Protein AF-A0A927YHW5-F1 (afdb_monomer)

Solvent-accessible surface area (backbone atoms only — not comparable to full-atom values): 7522 Å² total; per-residue (Å²): 133,82,92,76,86,83,86,86,88,83,89,70,56,73,67,61,48,50,51,51,51,52,52,28,67,76,65,75,43,53,74,68,52,53,52,51,50,50,61,72,68,53,78,81,76,50,73,64,59,53,49,52,51,53,51,50,50,51,55,51,52,54,50,51,54,52,60,66,47,47,61,56,54,52,50,51,52,52,51,50,21,70,75,67,75,47,73,75,50,72,65,57,54,49,51,52,51,49,53,53,52,50,52,52,52,55,49,49,52,48,52,52,50,53,52,48,55,55,51,55,52,60,73,71,52,132

pLDDT: mean 80.81, std 8.97, range [43.5, 94.25]

Structure (mmCIF, N/CA/C/O backbone):
data_AF-A0A927YHW5-F1
#
_entry.id   AF-A0A927YHW5-F1
#
loop_
_atom_site.group_PDB
_atom_site.id
_atom_site.type_symbol
_atom_site.label_atom_id
_atom_site.label_alt_id
_atom_site.label_comp_id
_atom_site.label_asym_id
_atom_site.label_entity_id
_atom_site.label_seq_id
_atom_site.pdbx_PDB_ins_code
_atom_site.Cartn_x
_atom_site.Cartn_y
_atom_site.Cartn_z
_atom_site.occupancy
_atom_site.B_iso_or_equiv
_atom_site.auth_seq_id
_atom_site.auth_comp_id
_atom_site.auth_asym_id
_atom_site.auth_atom_id
_atom_site.pdbx_PDB_model_num
ATOM 1 N N . MET A 1 1 ? 22.881 11.131 -42.446 1.00 61.06 1 MET A N 1
ATOM 2 C CA . MET A 1 1 ? 23.197 11.005 -41.003 1.00 61.06 1 MET A CA 1
ATOM 3 C C . MET A 1 1 ? 22.598 9.699 -40.471 1.00 61.06 1 MET A C 1
ATOM 5 O O . MET A 1 1 ? 21.450 9.406 -40.791 1.00 61.06 1 MET A O 1
ATOM 9 N N . ARG A 1 2 ? 23.362 8.859 -39.757 1.00 66.44 2 ARG A N 1
ATOM 10 C CA . ARG A 1 2 ? 22.905 7.529 -39.294 1.00 66.44 2 ARG A CA 1
ATOM 11 C C . ARG A 1 2 ? 21.942 7.679 -38.107 1.00 66.44 2 ARG A C 1
ATOM 13 O O . ARG A 1 2 ? 22.300 8.309 -37.124 1.00 66.44 2 ARG A O 1
ATOM 20 N N . LYS A 1 3 ? 20.744 7.080 -38.180 1.00 79.06 3 LYS A N 1
ATOM 21 C CA . LYS A 1 3 ? 19.691 7.219 -37.145 1.00 79.06 3 LYS A CA 1
ATOM 22 C C . LYS A 1 3 ? 19.931 6.407 -35.858 1.00 79.06 3 LYS A C 1
ATOM 24 O O . LYS A 1 3 ? 19.308 6.696 -34.846 1.00 79.06 3 LYS A O 1
ATOM 29 N N . ARG A 1 4 ? 20.780 5.370 -35.887 1.00 79.62 4 ARG A N 1
ATOM 30 C CA . ARG A 1 4 ? 21.076 4.488 -34.737 1.00 79.62 4 ARG A CA 1
ATOM 31 C C . ARG A 1 4 ? 22.592 4.332 -34.576 1.00 79.62 4 ARG A C 1
ATOM 33 O O . ARG A 1 4 ? 23.234 3.747 -35.453 1.00 79.62 4 ARG A O 1
ATOM 40 N N . THR A 1 5 ? 23.141 4.888 -33.497 1.00 87.50 5 THR A N 1
ATOM 41 C CA . THR A 1 5 ? 24.591 5.050 -33.265 1.00 87.50 5 THR A CA 1
ATOM 42 C C . THR A 1 5 ? 25.174 4.102 -32.216 1.00 87.50 5 THR A C 1
ATOM 44 O O . THR A 1 5 ? 26.362 3.812 -32.279 1.00 87.50 5 THR A O 1
ATOM 47 N N . HIS A 1 6 ? 24.358 3.575 -31.301 1.00 85.00 6 HIS A N 1
ATOM 48 C CA . HIS A 1 6 ? 24.802 2.689 -30.221 1.00 85.00 6 HIS A CA 1
ATOM 49 C C . HIS A 1 6 ? 24.497 1.217 -30.539 1.00 85.00 6 HIS A C 1
ATOM 51 O O . HIS A 1 6 ? 23.433 0.905 -31.085 1.00 85.00 6 HIS A O 1
ATOM 57 N N . GLN A 1 7 ? 25.420 0.315 -30.187 1.00 87.50 7 GLN A N 1
ATOM 58 C CA . GLN A 1 7 ? 25.251 -1.137 -30.293 1.00 87.50 7 GLN A CA 1
ATOM 59 C C . GLN A 1 7 ? 25.263 -1.761 -28.896 1.00 87.50 7 GLN A C 1
ATOM 61 O O . GLN A 1 7 ? 26.171 -1.507 -28.112 1.00 87.50 7 GLN A O 1
ATOM 66 N N . ILE A 1 8 ? 24.274 -2.607 -28.616 1.00 84.38 8 ILE A N 1
ATOM 67 C CA . ILE A 1 8 ? 24.164 -3.371 -27.370 1.00 84.38 8 ILE A CA 1
ATOM 68 C C . ILE A 1 8 ? 24.246 -4.857 -27.738 1.00 84.38 8 ILE A C 1
ATOM 70 O O . ILE A 1 8 ? 23.604 -5.288 -28.699 1.00 84.38 8 ILE A O 1
ATOM 74 N N . LYS A 1 9 ? 25.058 -5.630 -27.009 1.00 89.31 9 LYS A N 1
ATOM 75 C CA . LYS A 1 9 ? 25.106 -7.098 -27.090 1.00 89.31 9 LYS A CA 1
ATOM 76 C C . LYS A 1 9 ? 24.460 -7.664 -25.830 1.00 89.31 9 LYS A C 1
ATOM 78 O O . LYS A 1 9 ? 24.805 -7.233 -24.736 1.00 89.31 9 LYS A O 1
ATOM 83 N N . ILE A 1 10 ? 23.529 -8.596 -26.000 1.00 87.75 10 ILE A N 1
ATOM 84 C CA . ILE A 1 10 ? 22.756 -9.199 -24.912 1.00 87.75 10 ILE A CA 1
ATOM 85 C C . ILE A 1 10 ? 22.942 -10.706 -25.010 1.00 87.75 10 ILE A C 1
ATOM 87 O O . ILE A 1 10 ? 22.773 -11.276 -26.089 1.00 87.75 10 ILE A O 1
ATOM 91 N N . TRP A 1 11 ? 23.332 -11.318 -23.898 1.00 91.06 11 TRP A N 1
ATOM 92 C CA . TRP A 1 11 ? 23.409 -12.766 -23.754 1.00 91.06 11 TRP A CA 1
ATOM 93 C C . TRP A 1 11 ? 22.033 -13.286 -23.344 1.00 91.06 11 TRP A C 1
ATOM 95 O O . TRP A 1 11 ? 21.367 -12.646 -22.535 1.00 91.06 11 TRP A O 1
ATOM 105 N N . MET A 1 12 ? 21.610 -14.400 -23.934 1.00 90.94 12 MET A N 1
ATOM 106 C CA . MET A 1 12 ? 20.315 -15.033 -23.683 1.00 90.94 12 MET A CA 1
ATOM 107 C C . MET A 1 12 ? 20.542 -16.519 -23.441 1.00 90.94 12 MET A C 1
ATOM 109 O O . MET A 1 12 ? 21.430 -17.105 -24.067 1.00 90.94 12 MET A O 1
ATOM 113 N N . ASN A 1 13 ? 19.746 -17.115 -22.562 1.00 94.25 13 ASN A N 1
ATOM 114 C CA . ASN A 1 13 ? 19.622 -18.568 -22.496 1.00 94.25 13 ASN A CA 1
ATOM 115 C C . ASN A 1 13 ? 18.703 -19.091 -23.625 1.00 94.25 13 ASN A C 1
ATOM 117 O O . ASN A 1 13 ? 18.111 -18.311 -24.379 1.00 94.25 13 ASN A O 1
ATOM 121 N N . ASP A 1 14 ? 18.592 -20.414 -23.756 1.00 94.19 14 ASP A N 1
ATOM 122 C CA . ASP A 1 14 ? 17.834 -21.036 -24.849 1.00 94.19 14 ASP A CA 1
ATOM 123 C C . ASP A 1 14 ? 16.334 -20.679 -24.816 1.00 94.19 14 ASP A C 1
ATOM 125 O O . ASP A 1 14 ? 15.730 -20.455 -25.867 1.00 94.19 14 ASP A O 1
ATOM 129 N N . GLU A 1 15 ? 15.736 -20.554 -23.627 1.00 93.44 15 GLU A N 1
ATOM 130 C CA . GLU A 1 15 ? 14.319 -20.199 -23.452 1.00 93.44 15 GLU A CA 1
ATOM 131 C C . GLU A 1 15 ? 14.039 -18.738 -23.836 1.00 93.44 15 GLU A C 1
ATOM 133 O O . GLU A 1 15 ? 13.093 -18.438 -24.569 1.00 93.44 15 GLU A O 1
ATOM 138 N N . GLU A 1 16 ? 14.894 -17.816 -23.391 1.00 90.06 16 GLU A N 1
ATOM 139 C CA . GLU A 1 16 ? 14.833 -16.390 -23.721 1.00 90.06 16 GLU A CA 1
ATOM 140 C C . GLU A 1 16 ? 15.012 -16.161 -25.227 1.00 90.06 16 GLU A C 1
ATOM 142 O O . GLU A 1 16 ? 14.312 -15.340 -25.832 1.00 90.06 16 GLU A O 1
ATOM 147 N N . TYR A 1 17 ? 15.922 -16.916 -25.850 1.00 91.19 17 TYR A N 1
ATOM 148 C CA . TYR A 1 17 ? 16.153 -16.858 -27.287 1.00 91.19 17 TYR A CA 1
ATOM 149 C C . TYR A 1 17 ? 14.958 -17.399 -28.082 1.00 91.19 17 TYR A C 1
ATOM 151 O O . TYR A 1 17 ? 14.520 -16.758 -29.043 1.00 91.19 17 TYR A O 1
ATOM 159 N N . ALA A 1 18 ? 14.374 -18.524 -27.655 1.00 91.94 18 ALA A N 1
ATOM 160 C CA . ALA A 1 18 ? 13.167 -19.080 -28.264 1.00 91.94 18 ALA A CA 1
ATOM 161 C C . ALA A 1 18 ? 11.980 -18.104 -28.181 1.00 91.94 18 ALA A C 1
ATOM 163 O O . ALA A 1 18 ? 11.269 -17.903 -29.169 1.00 91.94 18 ALA A O 1
ATOM 164 N N . LEU A 1 19 ? 11.810 -17.423 -27.043 1.00 91.56 19 LEU A N 1
ATOM 165 C CA . LEU A 1 19 ? 10.769 -16.411 -26.861 1.00 91.56 19 LEU A CA 1
ATOM 166 C C . LEU A 1 19 ? 10.948 -15.214 -27.808 1.00 91.56 19 LEU A C 1
ATOM 168 O O . LEU A 1 19 ? 9.968 -14.692 -28.347 1.00 91.56 19 LEU A O 1
ATOM 172 N N . LEU A 1 20 ? 12.187 -14.763 -28.031 1.00 89.06 20 LEU A N 1
ATOM 173 C CA . LEU A 1 20 ? 12.466 -13.696 -28.994 1.00 89.06 20 LEU A CA 1
ATOM 174 C C . LEU A 1 20 ? 12.095 -14.125 -30.420 1.00 89.06 20 LEU A C 1
ATOM 176 O O . LEU A 1 20 ? 11.495 -13.335 -31.153 1.00 89.06 20 LEU A O 1
ATOM 180 N N . LEU A 1 21 ? 12.433 -15.359 -30.804 1.00 89.69 21 LEU A N 1
ATOM 181 C CA . LEU A 1 21 ? 12.105 -15.907 -32.121 1.00 89.69 21 LEU A CA 1
ATOM 182 C C . LEU A 1 21 ? 10.589 -16.011 -32.338 1.00 89.69 21 LEU A C 1
ATOM 184 O O . LEU A 1 21 ? 10.109 -15.558 -33.379 1.00 89.69 21 LEU A O 1
ATOM 188 N N . ASP A 1 22 ? 9.831 -16.502 -31.352 1.00 93.12 22 ASP A N 1
ATOM 189 C CA . ASP A 1 22 ? 8.360 -16.545 -31.412 1.00 93.12 22 ASP A CA 1
ATOM 190 C C . ASP A 1 22 ? 7.770 -15.141 -31.608 1.00 93.12 22 ASP A C 1
ATOM 192 O O . ASP A 1 22 ? 6.975 -14.895 -32.520 1.00 93.12 22 ASP A O 1
ATOM 196 N N . LYS A 1 23 ? 8.227 -14.167 -30.812 1.00 88.94 23 LYS A N 1
ATOM 197 C CA . LYS A 1 23 ? 7.758 -12.778 -30.913 1.00 88.94 23 LYS A CA 1
ATOM 198 C C . LYS A 1 23 ? 8.079 -12.149 -32.264 1.00 88.94 23 LYS A C 1
ATOM 200 O O . LYS A 1 23 ? 7.271 -11.377 -32.781 1.00 88.94 23 LYS A O 1
ATOM 205 N N . MET A 1 24 ? 9.222 -12.471 -32.862 1.00 89.94 24 MET A N 1
ATOM 206 C CA . MET A 1 24 ? 9.540 -12.035 -34.222 1.00 89.94 24 MET A CA 1
ATOM 207 C C . MET A 1 24 ? 8.623 -12.674 -35.258 1.00 89.94 24 MET A C 1
ATOM 209 O O . MET A 1 24 ? 8.104 -11.965 -36.117 1.00 89.94 24 MET A O 1
ATOM 213 N N . GLN A 1 25 ? 8.401 -13.986 -35.171 1.00 90.06 25 GLN A N 1
ATOM 214 C CA . GLN A 1 25 ? 7.550 -14.712 -36.110 1.00 90.06 25 GLN A CA 1
ATOM 215 C C . GLN A 1 25 ? 6.111 -14.189 -36.071 1.00 90.06 25 GLN A C 1
ATOM 217 O O . GLN A 1 25 ? 5.512 -13.951 -37.116 1.00 90.06 25 GLN A O 1
ATOM 222 N N . ARG A 1 26 ? 5.578 -13.942 -34.871 1.00 87.44 26 ARG A N 1
ATOM 223 C CA . ARG A 1 26 ? 4.210 -13.445 -34.673 1.00 87.44 26 ARG A CA 1
ATOM 224 C C . ARG A 1 26 ? 4.028 -11.982 -35.067 1.00 87.44 26 ARG A C 1
ATOM 226 O O . ARG A 1 26 ? 2.953 -11.614 -35.524 1.00 87.44 26 ARG A O 1
ATOM 233 N N . SER A 1 27 ? 5.049 -11.145 -34.877 1.00 84.25 27 SER A N 1
ATOM 234 C CA . SER A 1 27 ? 4.974 -9.710 -35.197 1.00 84.25 27 SER A CA 1
ATOM 235 C C . SER A 1 27 ? 5.396 -9.370 -36.629 1.00 84.25 27 SER A C 1
ATOM 237 O O . SER A 1 27 ? 5.122 -8.265 -37.094 1.00 84.25 27 SER A O 1
ATOM 239 N N . GLY A 1 28 ? 6.108 -10.270 -37.318 1.00 88.31 28 GLY A N 1
ATOM 240 C CA . GLY A 1 28 ? 6.733 -9.995 -38.616 1.00 88.31 28 GLY A CA 1
ATOM 241 C C . GLY A 1 28 ? 7.838 -8.930 -38.554 1.00 88.31 28 GLY A C 1
ATOM 242 O O . GLY A 1 28 ? 8.272 -8.422 -39.588 1.00 88.31 28 GLY A O 1
ATOM 243 N N . GLN A 1 29 ? 8.286 -8.548 -37.354 1.00 89.25 29 GLN A N 1
ATOM 244 C CA . GLN A 1 29 ? 9.270 -7.490 -37.154 1.00 89.25 29 GLN A CA 1
ATOM 245 C C . GLN A 1 29 ? 10.695 -8.041 -37.033 1.00 89.25 29 GLN A C 1
ATOM 247 O O . GLN A 1 29 ? 10.946 -9.186 -36.659 1.00 89.25 29 GLN A O 1
ATOM 252 N N . THR A 1 30 ? 11.675 -7.183 -37.317 1.00 88.00 30 THR A N 1
ATOM 253 C CA . THR A 1 30 ? 13.091 -7.514 -37.124 1.00 88.00 30 THR A CA 1
ATOM 254 C C . THR A 1 30 ? 13.436 -7.607 -35.635 1.00 88.00 30 THR A C 1
ATOM 256 O O . THR A 1 30 ? 12.846 -6.895 -34.822 1.00 88.00 30 THR A O 1
ATOM 259 N N . ARG A 1 31 ? 14.465 -8.400 -35.282 1.00 86.38 31 ARG A N 1
ATOM 260 C CA . ARG A 1 31 ? 15.027 -8.497 -33.912 1.00 86.38 31 ARG A CA 1
ATOM 261 C C . ARG A 1 31 ? 15.143 -7.140 -33.229 1.00 86.38 31 ARG A C 1
ATOM 263 O O . ARG A 1 31 ? 14.725 -6.958 -32.093 1.00 86.38 31 ARG A O 1
ATOM 270 N N . GLN A 1 32 ? 15.697 -6.175 -33.959 1.00 85.50 32 GLN A N 1
ATOM 271 C CA . GLN A 1 32 ? 15.933 -4.839 -33.441 1.00 85.50 32 GLN A CA 1
ATOM 272 C C . GLN A 1 32 ? 14.632 -4.088 -33.142 1.00 85.50 32 GLN A C 1
ATOM 274 O O . GLN A 1 32 ? 14.568 -3.384 -32.142 1.00 85.50 32 GLN A O 1
ATOM 279 N N . ASN A 1 33 ? 13.603 -4.217 -33.982 1.00 85.81 33 ASN A N 1
ATOM 280 C CA . ASN A 1 33 ? 12.330 -3.544 -33.743 1.00 85.81 33 ASN A CA 1
ATOM 281 C C . ASN A 1 33 ? 11.545 -4.213 -32.614 1.00 85.81 33 ASN A C 1
ATOM 283 O O . ASN A 1 33 ? 11.074 -3.491 -31.749 1.00 85.81 33 ASN A O 1
ATOM 287 N N . VAL A 1 34 ? 11.497 -5.549 -32.549 1.00 87.31 34 VAL A N 1
ATOM 288 C CA . VAL A 1 34 ? 10.870 -6.267 -31.422 1.00 87.31 34 VAL A CA 1
ATOM 289 C C . VAL A 1 34 ? 11.507 -5.846 -30.098 1.00 87.31 34 VAL A C 1
ATOM 291 O O . VAL A 1 34 ? 10.803 -5.535 -29.143 1.00 87.31 34 VAL A O 1
ATOM 294 N N . MET A 1 35 ? 12.839 -5.763 -30.057 1.00 85.88 35 MET A N 1
ATOM 295 C CA . MET A 1 35 ? 13.564 -5.391 -28.846 1.00 85.88 35 MET A CA 1
ATOM 296 C C . MET A 1 35 ? 13.390 -3.912 -28.479 1.00 85.88 35 MET A C 1
ATOM 298 O O . MET A 1 35 ? 13.194 -3.595 -27.313 1.00 85.88 35 MET A O 1
ATOM 302 N N . ILE A 1 36 ? 13.408 -2.997 -29.456 1.00 84.81 36 ILE A N 1
ATOM 303 C CA . ILE A 1 36 ? 13.159 -1.568 -29.205 1.00 84.81 36 ILE A CA 1
ATOM 304 C C . ILE A 1 36 ? 11.709 -1.329 -28.772 1.00 84.81 36 ILE A C 1
ATOM 306 O O . ILE A 1 36 ? 11.487 -0.525 -27.875 1.00 84.81 36 ILE A O 1
ATOM 310 N N . SER A 1 37 ? 10.732 -1.998 -29.385 1.00 83.44 37 SER A N 1
ATOM 311 C CA . SER A 1 37 ? 9.322 -1.892 -28.994 1.00 83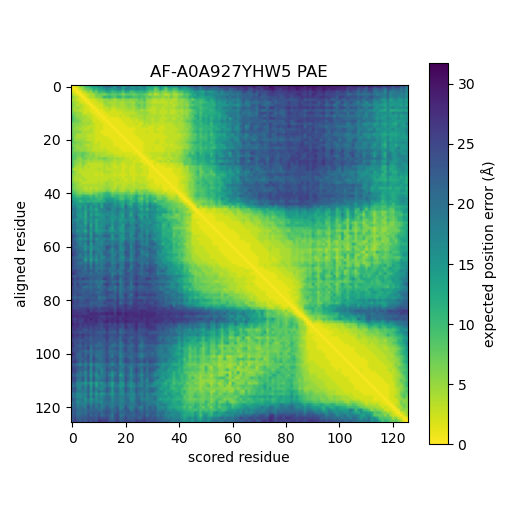.44 37 SER A CA 1
ATOM 312 C C . SER A 1 37 ? 9.113 -2.436 -27.584 1.00 83.44 37 SER A C 1
ATOM 314 O O . SER A 1 37 ? 8.532 -1.745 -26.757 1.00 83.44 37 SER A O 1
ATOM 316 N N . ALA A 1 38 ? 9.699 -3.595 -27.264 1.00 83.50 38 ALA A N 1
ATOM 317 C CA . ALA A 1 38 ? 9.668 -4.142 -25.912 1.00 83.50 38 ALA A CA 1
ATOM 318 C C . ALA A 1 38 ? 10.303 -3.191 -24.886 1.00 83.50 38 ALA A C 1
ATOM 320 O O . ALA A 1 38 ? 9.747 -3.014 -23.814 1.00 83.50 38 ALA A O 1
ATOM 321 N N . LEU A 1 39 ? 11.423 -2.537 -25.214 1.00 81.62 39 LEU A N 1
ATOM 322 C CA . LEU A 1 39 ? 12.051 -1.542 -24.335 1.00 81.62 39 LEU A CA 1
ATOM 323 C C . LEU A 1 39 ? 11.229 -0.254 -24.192 1.00 81.62 39 LEU A C 1
ATOM 325 O O . LEU A 1 39 ? 11.287 0.378 -23.145 1.00 81.62 39 LEU A O 1
ATOM 329 N N . LYS A 1 40 ? 10.484 0.150 -25.226 1.00 79.31 40 LYS A N 1
ATOM 330 C CA . LYS A 1 40 ? 9.586 1.315 -25.171 1.00 79.31 40 LYS A CA 1
ATOM 331 C C . LYS A 1 40 ? 8.335 1.051 -24.339 1.00 79.31 40 LYS A C 1
ATOM 333 O O . LYS A 1 40 ? 7.844 1.963 -23.690 1.00 79.31 40 LYS A O 1
ATOM 338 N N . GLU A 1 41 ? 7.818 -0.171 -24.397 1.00 73.88 41 GLU A N 1
ATOM 339 C CA . GLU A 1 41 ? 6.614 -0.590 -23.672 1.00 73.88 41 GLU A CA 1
ATOM 340 C C . GLU A 1 41 ? 6.931 -1.133 -22.271 1.00 73.88 41 GLU A C 1
ATOM 342 O O . GLU A 1 41 ? 6.041 -1.229 -21.425 1.00 73.88 41 GLU A O 1
ATOM 347 N N . ALA A 1 42 ? 8.193 -1.483 -22.000 1.00 73.81 42 ALA A N 1
ATOM 348 C CA . ALA A 1 42 ? 8.634 -1.954 -20.697 1.00 73.81 42 ALA A CA 1
ATOM 349 C C . ALA A 1 42 ? 8.442 -0.855 -19.648 1.00 73.81 42 ALA A C 1
ATOM 351 O O . ALA A 1 42 ? 9.222 0.089 -19.541 1.00 73.81 42 ALA A O 1
ATOM 352 N N . THR A 1 43 ? 7.405 -1.012 -18.829 1.00 65.44 43 THR A N 1
ATOM 353 C CA . THR A 1 43 ? 7.227 -0.204 -17.625 1.00 65.44 43 THR A CA 1
ATOM 354 C C . THR A 1 43 ? 8.203 -0.723 -16.572 1.00 65.44 43 THR A C 1
ATOM 356 O O . THR A 1 43 ? 7.927 -1.710 -15.889 1.00 65.44 43 THR A O 1
ATOM 359 N N . ILE A 1 44 ? 9.379 -0.100 -16.469 1.00 65.25 44 ILE A N 1
ATOM 360 C CA . ILE A 1 44 ? 10.365 -0.435 -15.437 1.00 65.25 44 ILE A CA 1
ATOM 361 C C . ILE A 1 44 ? 9.845 0.133 -14.118 1.00 65.25 44 ILE A C 1
ATOM 363 O O . ILE A 1 44 ? 10.054 1.298 -13.803 1.00 65.25 44 ILE A O 1
ATOM 367 N N . THR A 1 45 ? 9.119 -0.693 -13.368 1.00 64.94 45 THR A N 1
ATOM 368 C CA . THR A 1 45 ? 8.736 -0.355 -11.994 1.00 64.94 45 THR A CA 1
ATOM 369 C C . THR A 1 45 ? 9.992 -0.446 -11.134 1.00 64.94 45 THR A C 1
ATOM 371 O O . THR A 1 45 ? 10.645 -1.491 -11.116 1.00 64.94 45 THR A O 1
ATOM 374 N N . THR A 1 46 ? 10.357 0.634 -10.450 1.00 75.69 46 THR A N 1
ATOM 375 C CA . THR A 1 46 ? 11.542 0.641 -9.585 1.00 75.69 46 THR A CA 1
ATOM 376 C C . THR A 1 46 ? 11.315 -0.210 -8.332 1.00 75.69 46 THR A C 1
ATOM 378 O O . THR A 1 46 ? 10.184 -0.429 -7.889 1.00 75.69 46 THR A O 1
ATOM 381 N N . GLU A 1 47 ? 12.398 -0.705 -7.731 1.00 75.31 47 GLU A N 1
ATOM 382 C CA . GLU A 1 47 ? 12.325 -1.434 -6.456 1.00 75.31 47 GLU A CA 1
ATOM 383 C C . GLU A 1 47 ? 11.759 -0.554 -5.323 1.00 75.31 47 GLU A C 1
ATOM 385 O O . GLU A 1 47 ? 11.056 -1.042 -4.433 1.00 75.31 47 GLU A O 1
ATOM 390 N N . GLU A 1 48 ? 11.989 0.758 -5.409 1.00 77.81 48 GLU A N 1
ATOM 391 C CA . GLU A 1 48 ? 11.418 1.771 -4.524 1.00 77.81 48 GLU A CA 1
ATOM 392 C C . GLU A 1 48 ? 9.888 1.835 -4.657 1.00 77.81 48 GLU A C 1
ATOM 394 O O . GLU A 1 48 ? 9.183 1.672 -3.661 1.00 77.81 48 GLU A O 1
ATOM 399 N N . GLU A 1 49 ? 9.351 1.912 -5.879 1.00 74.56 49 GLU A N 1
ATOM 400 C CA . GLU A 1 49 ? 7.899 1.891 -6.116 1.00 74.56 49 GLU A CA 1
ATOM 401 C C . GLU A 1 49 ? 7.232 0.598 -5.627 1.00 74.56 49 GLU A C 1
ATOM 403 O O . GLU A 1 49 ? 6.126 0.617 -5.080 1.00 74.56 49 GLU A O 1
ATOM 408 N N . ILE A 1 50 ? 7.889 -0.551 -5.816 1.00 77.12 50 ILE A N 1
ATOM 409 C CA . ILE A 1 50 ? 7.384 -1.839 -5.316 1.00 77.12 50 ILE A CA 1
ATOM 410 C C . ILE A 1 50 ? 7.347 -1.832 -3.783 1.00 77.12 50 ILE A C 1
ATOM 412 O O . ILE A 1 50 ? 6.397 -2.344 -3.180 1.00 77.12 50 ILE A O 1
ATOM 416 N N . SER A 1 51 ? 8.362 -1.254 -3.145 1.00 82.44 51 SER A N 1
ATOM 417 C CA . SER A 1 51 ? 8.459 -1.158 -1.687 1.00 82.44 51 SER A CA 1
ATOM 418 C C . SER A 1 51 ? 7.398 -0.222 -1.105 1.00 82.44 51 SER A C 1
ATOM 420 O O . SER A 1 51 ? 6.747 -0.571 -0.116 1.00 82.44 51 SER A O 1
ATOM 422 N N . GLU A 1 52 ? 7.143 0.917 -1.748 1.00 81.94 52 GLU A N 1
ATOM 423 C CA . GLU A 1 52 ? 6.069 1.839 -1.369 1.00 81.94 52 GLU A CA 1
ATOM 424 C C . GLU A 1 52 ? 4.682 1.205 -1.512 1.00 81.94 52 GLU A C 1
ATOM 426 O O . GLU A 1 52 ? 3.856 1.307 -0.599 1.00 81.94 52 GLU A O 1
ATOM 431 N N . LEU A 1 53 ? 4.433 0.475 -2.604 1.00 80.56 53 LEU A N 1
ATOM 432 C CA . LEU A 1 53 ? 3.180 -0.259 -2.793 1.00 80.56 53 LEU A CA 1
ATOM 433 C C . LEU A 1 53 ? 2.973 -1.323 -1.714 1.00 80.56 53 LEU A C 1
ATOM 435 O O . LEU A 1 53 ? 1.878 -1.431 -1.157 1.00 80.56 53 LEU A O 1
ATOM 439 N N . LYS A 1 54 ? 4.018 -2.087 -1.376 1.00 83.12 54 LYS A N 1
ATOM 440 C CA . LYS A 1 54 ? 3.962 -3.076 -0.289 1.00 83.12 54 LYS A CA 1
ATOM 441 C C . LYS A 1 54 ? 3.667 -2.414 1.056 1.00 83.12 54 LYS A C 1
ATOM 443 O O . LYS A 1 54 ? 2.826 -2.915 1.802 1.00 83.12 54 LYS A O 1
ATOM 448 N N . ARG A 1 55 ? 4.304 -1.275 1.349 1.00 86.38 55 ARG A N 1
ATOM 449 C CA . ARG A 1 55 ? 4.055 -0.497 2.570 1.00 86.38 55 ARG A CA 1
ATOM 450 C C . ARG A 1 55 ? 2.609 -0.010 2.636 1.00 86.38 55 ARG A C 1
ATOM 452 O O . ARG A 1 55 ? 1.950 -0.216 3.652 1.00 86.38 55 ARG A O 1
ATOM 459 N N . SER A 1 56 ? 2.110 0.596 1.562 1.00 85.12 56 SER A N 1
ATOM 460 C CA . SER A 1 56 ? 0.734 1.099 1.488 1.00 85.12 56 SER A CA 1
ATOM 461 C C . SER A 1 56 ? -0.288 -0.032 1.659 1.00 85.12 56 SER A C 1
ATOM 463 O O . SER A 1 56 ? -1.225 0.080 2.448 1.00 85.12 56 SER A O 1
ATOM 465 N N . ASN A 1 57 ? -0.048 -1.179 1.016 1.00 85.88 57 ASN A N 1
ATOM 466 C CA . ASN A 1 57 ? -0.894 -2.362 1.155 1.00 85.88 57 ASN A CA 1
ATOM 467 C C . ASN A 1 57 ? -0.902 -2.921 2.591 1.00 85.88 57 ASN A C 1
ATOM 469 O O . ASN A 1 57 ? -1.960 -3.280 3.103 1.00 85.88 57 ASN A O 1
ATOM 473 N N . SER A 1 58 ? 0.254 -2.953 3.264 1.00 87.50 58 SER A N 1
ATOM 474 C CA . SER A 1 58 ? 0.347 -3.389 4.664 1.00 87.50 58 SER A CA 1
ATOM 475 C C . SER A 1 58 ? -0.464 -2.488 5.593 1.00 87.50 58 SER A C 1
ATOM 477 O O . SER A 1 58 ? -1.252 -2.984 6.394 1.00 87.50 58 SER A O 1
ATOM 479 N N . LEU A 1 59 ? -0.324 -1.166 5.449 1.00 88.00 59 LEU A N 1
ATOM 480 C CA . LEU A 1 59 ? -1.093 -0.203 6.240 1.00 88.00 59 LEU A CA 1
ATOM 481 C C . LEU A 1 59 ? -2.599 -0.364 5.996 1.00 88.00 59 LEU A C 1
ATOM 483 O O . LEU A 1 59 ? -3.395 -0.285 6.930 1.00 88.00 59 LEU A O 1
ATOM 487 N N . MET A 1 60 ? -3.003 -0.644 4.753 1.00 85.25 60 MET A N 1
ATOM 488 C CA . MET A 1 60 ? -4.415 -0.827 4.418 1.00 85.25 60 MET A CA 1
ATOM 489 C C . MET A 1 60 ? -4.984 -2.114 5.023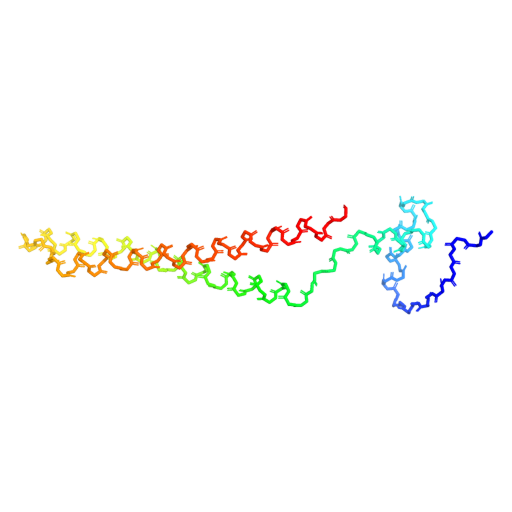 1.00 85.25 60 MET A C 1
ATOM 491 O O . MET A 1 60 ? -6.126 -2.125 5.483 1.00 85.25 60 MET A O 1
ATOM 495 N N . ALA A 1 61 ? -4.188 -3.183 5.081 1.00 85.12 61 ALA A N 1
ATOM 496 C CA . ALA A 1 61 ? -4.573 -4.429 5.736 1.00 85.12 61 ALA A CA 1
ATOM 497 C C . ALA A 1 61 ? -4.811 -4.241 7.246 1.00 85.12 61 ALA A C 1
ATOM 499 O O . ALA A 1 61 ? -5.808 -4.747 7.774 1.00 85.12 61 ALA A O 1
ATOM 500 N N . ASP A 1 62 ? -3.956 -3.473 7.926 1.00 87.94 62 ASP A N 1
ATOM 501 C CA . ASP A 1 62 ? -4.121 -3.159 9.350 1.00 87.94 62 ASP A CA 1
ATOM 502 C C . ASP A 1 62 ? -5.392 -2.341 9.608 1.00 87.94 62 ASP A C 1
ATOM 504 O O . ASP A 1 62 ? -6.158 -2.634 10.531 1.00 87.94 62 ASP A O 1
ATOM 508 N N . LEU A 1 63 ? -5.678 -1.375 8.738 1.00 86.88 63 LEU A N 1
ATOM 509 C CA . LEU A 1 63 ? -6.880 -0.550 8.820 1.00 86.88 63 LEU A CA 1
ATOM 510 C C . LEU A 1 63 ? -8.162 -1.367 8.619 1.00 86.88 63 LEU A C 1
ATOM 512 O O . LEU A 1 63 ? -9.122 -1.243 9.383 1.00 86.88 63 LEU A O 1
ATOM 516 N N . LEU A 1 64 ? -8.162 -2.270 7.636 1.00 85.06 64 LEU A N 1
ATOM 517 C CA . LEU A 1 64 ? -9.268 -3.200 7.402 1.00 85.06 64 LEU A CA 1
ATOM 518 C C . LEU A 1 64 ? -9.480 -4.149 8.584 1.00 85.06 64 LEU A C 1
ATOM 520 O O . LEU A 1 64 ? -10.623 -4.454 8.931 1.00 85.06 64 LEU A O 1
ATOM 524 N N . LYS A 1 65 ? -8.401 -4.607 9.226 1.00 87.38 65 LYS A N 1
ATOM 525 C CA . LYS A 1 65 ? -8.484 -5.438 10.432 1.00 87.38 65 LYS A CA 1
ATOM 526 C C . LYS A 1 65 ? -9.171 -4.689 11.573 1.00 87.38 65 LYS A C 1
ATOM 528 O O . LYS A 1 65 ? -10.052 -5.254 12.220 1.00 87.38 65 LYS A O 1
ATOM 533 N N . GLN A 1 66 ? -8.814 -3.426 11.796 1.00 83.94 66 GLN A N 1
ATOM 534 C CA . GLN A 1 66 ? -9.447 -2.599 12.824 1.00 83.94 66 GLN A CA 1
ATOM 535 C C . GLN A 1 66 ? -10.923 -2.312 12.507 1.00 83.94 66 GLN A C 1
ATOM 537 O O . GLN A 1 66 ? -11.775 -2.489 13.379 1.00 83.94 66 GLN A O 1
ATOM 542 N N . LEU A 1 67 ? -11.253 -1.972 11.255 1.00 85.75 67 LEU A N 1
ATOM 543 C CA . LEU A 1 67 ? -12.639 -1.769 10.815 1.00 85.75 67 LEU A CA 1
ATOM 544 C C . LEU A 1 67 ? -13.506 -3.017 11.027 1.00 85.75 67 LEU A C 1
ATOM 546 O O . LEU A 1 67 ? -14.639 -2.902 11.484 1.00 85.75 67 LEU A O 1
ATOM 550 N N . ARG A 1 68 ? -12.975 -4.219 10.768 1.00 84.00 68 ARG A N 1
ATOM 551 C CA . ARG A 1 68 ? -13.687 -5.484 11.036 1.00 84.00 68 ARG A CA 1
ATOM 552 C C . ARG A 1 68 ? -13.948 -5.730 12.524 1.00 84.00 68 ARG A C 1
ATOM 554 O O . ARG A 1 68 ? -14.915 -6.407 12.854 1.00 84.00 68 ARG A O 1
ATOM 561 N N . GLY A 1 69 ? -13.116 -5.191 13.415 1.00 82.25 69 GLY A N 1
ATOM 562 C CA . GLY A 1 69 ? -13.308 -5.294 14.864 1.00 82.25 69 GLY A CA 1
ATOM 563 C C . GLY A 1 69 ? -14.367 -4.338 15.425 1.00 82.25 69 GLY A C 1
ATOM 564 O O . GLY A 1 69 ? -14.928 -4.600 16.489 1.00 82.25 69 GLY A O 1
ATOM 565 N N . MET A 1 70 ? -14.682 -3.248 14.717 1.00 82.50 70 MET A N 1
ATOM 566 C CA . MET A 1 70 ? -15.609 -2.219 15.205 1.00 82.50 70 MET A CA 1
ATOM 567 C C . MET A 1 70 ? -17.049 -2.710 15.417 1.00 82.50 70 MET A C 1
ATOM 569 O O . MET A 1 70 ? -17.585 -2.446 16.494 1.00 82.50 70 MET A O 1
ATOM 573 N N . PRO A 1 71 ? -17.681 -3.453 14.484 1.00 82.06 71 PRO A N 1
ATOM 574 C CA . PRO A 1 71 ? -19.027 -3.986 14.692 1.00 82.06 71 PRO A CA 1
ATOM 575 C C . PRO A 1 71 ? -19.126 -4.890 15.922 1.00 82.06 71 PRO A C 1
ATOM 577 O O . PRO A 1 71 ? -20.098 -4.811 16.665 1.00 82.06 71 PRO A O 1
ATOM 580 N N . THR A 1 72 ? -18.099 -5.704 16.184 1.00 81.50 72 THR A N 1
ATOM 581 C CA . THR A 1 72 ? -18.047 -6.566 17.372 1.00 81.50 72 THR A CA 1
ATOM 582 C C . THR A 1 72 ? -18.039 -5.741 18.654 1.00 81.50 72 THR A C 1
ATOM 584 O O . THR A 1 72 ? -18.802 -6.037 19.570 1.00 81.50 72 THR A O 1
ATOM 587 N N . ASN A 1 73 ? 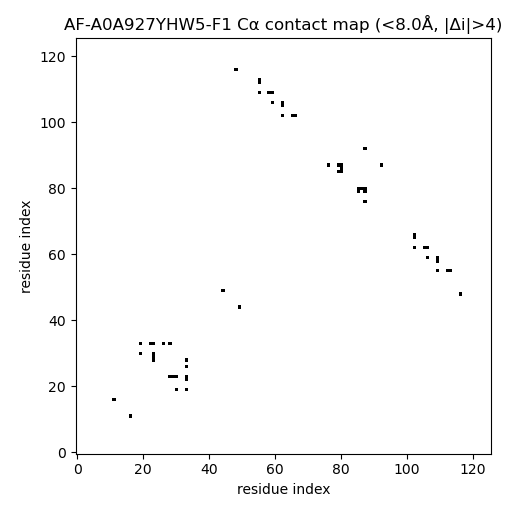-17.242 -4.671 18.709 1.00 81.31 73 ASN A N 1
ATOM 588 C CA . ASN A 1 73 ? -17.213 -3.775 19.866 1.00 81.31 73 ASN A CA 1
ATOM 589 C C . ASN A 1 73 ? -18.562 -3.059 20.059 1.00 81.31 73 ASN A C 1
ATOM 591 O O . ASN A 1 73 ? -19.038 -2.940 21.186 1.00 81.31 73 ASN A O 1
ATOM 595 N N . ILE A 1 74 ? -19.204 -2.616 18.971 1.00 80.81 74 ILE A N 1
ATOM 596 C CA . ILE A 1 74 ? -20.540 -1.993 19.009 1.00 80.81 74 ILE A CA 1
ATOM 597 C C . ILE A 1 74 ? -21.583 -2.987 19.532 1.00 80.81 74 ILE A C 1
ATOM 599 O O . ILE A 1 74 ? -22.371 -2.647 20.413 1.00 80.81 74 ILE A O 1
ATOM 603 N N . ASN A 1 75 ? -21.549 -4.234 19.059 1.00 79.69 75 ASN A N 1
ATOM 604 C CA . ASN A 1 75 ? -22.452 -5.285 19.522 1.00 79.69 75 ASN A CA 1
ATOM 605 C C . ASN A 1 75 ? -22.241 -5.616 21.003 1.00 79.69 75 ASN A C 1
ATOM 607 O O . ASN A 1 75 ? -23.213 -5.837 21.718 1.00 79.69 75 ASN A O 1
ATOM 611 N N . GLN A 1 76 ? -20.997 -5.613 21.490 1.00 80.06 76 GLN A N 1
ATOM 612 C CA . GLN A 1 76 ? -20.707 -5.807 22.914 1.00 80.06 76 GLN A CA 1
ATOM 613 C C . GLN A 1 76 ? -21.311 -4.691 23.773 1.00 80.06 76 GLN A C 1
ATOM 615 O O . GLN A 1 76 ? -21.952 -4.980 24.782 1.00 80.06 76 GLN A O 1
ATOM 620 N N . VAL A 1 77 ? -21.173 -3.432 23.346 1.00 78.19 77 VAL A N 1
ATOM 621 C CA . VAL A 1 77 ? -21.790 -2.280 24.022 1.00 78.19 77 VAL A CA 1
ATOM 622 C C . VAL A 1 77 ? -23.318 -2.392 24.027 1.00 78.19 77 VAL A C 1
ATOM 624 O O . VAL A 1 77 ? -23.944 -2.196 25.068 1.00 78.19 77 VAL A O 1
ATOM 627 N N . ALA A 1 78 ? -23.924 -2.771 22.900 1.00 77.62 78 ALA A N 1
ATOM 628 C CA . ALA A 1 78 ? -25.369 -2.962 22.800 1.00 77.62 78 ALA A CA 1
ATOM 629 C C . ALA A 1 78 ? -25.874 -4.106 23.699 1.00 77.62 78 ALA A C 1
ATOM 631 O O . ALA A 1 78 ? -26.885 -3.956 24.384 1.00 77.62 78 ALA A O 1
ATOM 632 N N . HIS A 1 79 ? -25.160 -5.235 23.749 1.00 79.88 79 HIS A N 1
ATOM 633 C CA . HIS A 1 79 ? -25.499 -6.351 24.634 1.00 79.88 79 HIS A CA 1
ATOM 634 C C . HIS A 1 79 ? -25.391 -5.974 26.113 1.00 79.88 79 HIS A C 1
ATOM 636 O O . HIS A 1 79 ? -26.291 -6.305 26.883 1.00 79.88 79 HIS A O 1
ATOM 642 N N . MET A 1 80 ? -24.331 -5.260 26.502 1.00 76.75 80 MET A N 1
ATOM 643 C CA . MET A 1 80 ? -24.150 -4.784 27.874 1.00 76.75 80 MET A CA 1
ATOM 644 C C . MET A 1 80 ? -25.289 -3.847 28.293 1.00 76.75 80 MET A C 1
ATOM 646 O O . MET A 1 80 ? -25.858 -4.008 29.374 1.00 76.75 80 MET A O 1
ATOM 650 N N . ALA A 1 81 ? -25.671 -2.918 27.412 1.00 76.56 81 ALA A N 1
ATOM 651 C CA . ALA A 1 81 ? -26.766 -1.989 27.663 1.00 76.56 81 ALA A CA 1
ATOM 652 C C . ALA A 1 81 ? -28.122 -2.699 27.788 1.00 76.56 81 ALA A C 1
ATOM 654 O O . ALA A 1 81 ? -28.885 -2.411 28.708 1.00 76.56 81 ALA A O 1
ATOM 655 N N . ASN A 1 82 ? -28.394 -3.681 26.924 1.00 75.56 82 ASN A N 1
ATOM 656 C CA . ASN A 1 82 ? -29.629 -4.467 26.976 1.00 75.56 82 ASN A CA 1
ATOM 657 C C . ASN A 1 82 ? -29.716 -5.358 28.226 1.00 75.56 82 ASN A C 1
ATOM 659 O O . ASN A 1 82 ? -30.805 -5.558 28.754 1.00 75.56 82 ASN A O 1
ATOM 663 N N . ALA A 1 83 ? -28.589 -5.898 28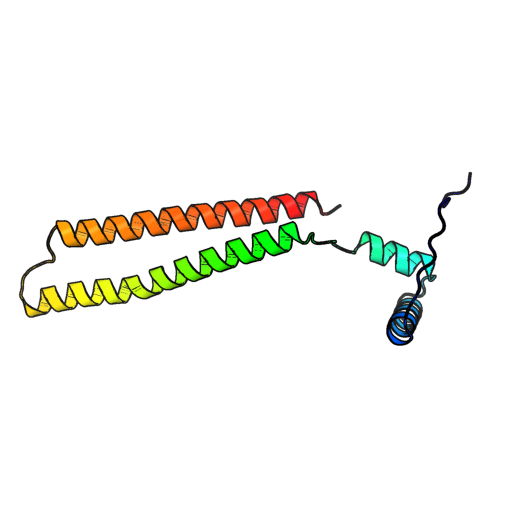.700 1.00 76.25 83 ALA A N 1
ATOM 664 C CA . ALA A 1 83 ? -28.555 -6.788 29.861 1.00 76.25 83 ALA A CA 1
ATOM 665 C C . ALA A 1 83 ? -28.647 -6.045 31.204 1.00 76.25 83 ALA A C 1
ATOM 667 O O . ALA A 1 83 ? -29.200 -6.578 32.163 1.00 76.25 83 ALA A O 1
ATOM 668 N N . THR A 1 84 ? -28.095 -4.831 31.289 1.00 73.88 84 THR A N 1
ATOM 669 C CA . THR A 1 84 ? -27.985 -4.076 32.552 1.00 73.88 84 THR A CA 1
ATOM 670 C C . THR A 1 84 ? -28.957 -2.900 32.655 1.00 73.88 84 THR A C 1
ATOM 672 O O . THR A 1 84 ? -29.124 -2.343 33.738 1.00 73.88 84 THR A O 1
ATOM 675 N N . GLY A 1 85 ? -29.580 -2.487 31.544 1.00 66.31 85 GLY A N 1
ATOM 676 C CA . GLY A 1 85 ? -30.369 -1.254 31.461 1.00 66.31 85 GLY A CA 1
ATOM 677 C C . GLY A 1 85 ? -29.528 0.027 31.555 1.00 66.31 85 GLY A C 1
ATOM 678 O O . GLY A 1 85 ? -30.085 1.123 31.544 1.00 66.31 85 GLY A O 1
ATOM 679 N N . GLN A 1 86 ? -28.197 -0.087 31.650 1.00 67.06 86 GLN A N 1
ATOM 680 C CA . GLN A 1 86 ? -27.272 1.039 31.718 1.00 67.06 86 GLN A CA 1
ATOM 681 C C . GLN A 1 86 ? -26.669 1.298 30.338 1.00 67.06 86 GLN A C 1
ATOM 683 O O . GLN A 1 86 ? -26.032 0.433 29.744 1.00 67.06 86 GLN A O 1
ATOM 688 N N . ILE A 1 87 ? -26.860 2.507 29.817 1.00 66.94 87 ILE A N 1
ATOM 689 C CA . ILE A 1 87 ? -26.201 2.942 28.582 1.00 66.94 87 ILE A CA 1
ATOM 690 C C . ILE A 1 87 ? -24.699 3.076 28.863 1.00 66.94 87 ILE A C 1
ATOM 692 O O . ILE A 1 87 ? -24.316 3.548 29.935 1.00 66.94 87 ILE A O 1
ATOM 696 N N . ALA A 1 88 ? -23.857 2.672 27.903 1.00 68.69 88 ALA A N 1
ATOM 697 C CA . ALA A 1 88 ? -22.408 2.837 28.004 1.00 68.69 88 ALA A CA 1
ATOM 698 C C . ALA A 1 88 ? -22.040 4.268 28.407 1.00 68.69 88 ALA A C 1
ATOM 700 O O . ALA A 1 88 ? -22.635 5.245 27.942 1.00 68.69 88 ALA A O 1
ATOM 701 N N . SER A 1 89 ? -21.048 4.381 29.285 1.00 74.00 89 SER A N 1
ATOM 702 C CA . SER A 1 89 ? -20.637 5.669 29.828 1.00 74.00 89 SER A CA 1
ATOM 703 C C . SER A 1 89 ? -20.169 6.605 28.707 1.00 74.00 89 SER A C 1
ATOM 705 O O . SER A 1 89 ? -19.613 6.173 27.693 1.00 74.00 89 SER A O 1
ATOM 707 N N . ILE A 1 90 ? -20.321 7.919 28.908 1.00 74.62 90 ILE A N 1
ATOM 708 C CA . ILE A 1 90 ? -19.803 8.943 27.980 1.00 74.62 90 ILE A CA 1
ATOM 709 C C . ILE A 1 90 ? -18.317 8.702 27.663 1.00 74.62 90 ILE A C 1
ATOM 711 O O . ILE A 1 90 ? -17.882 8.942 26.538 1.00 74.62 90 ILE A O 1
ATOM 715 N N . ASN A 1 91 ? -17.546 8.172 28.618 1.00 74.44 91 ASN A N 1
ATOM 716 C CA . ASN A 1 91 ? -16.136 7.838 28.432 1.00 74.44 91 ASN A CA 1
ATOM 717 C C . ASN A 1 91 ? -15.920 6.678 27.446 1.00 74.44 91 ASN A C 1
ATOM 719 O O . ASN A 1 91 ? -15.009 6.746 26.621 1.00 74.44 91 ASN A O 1
ATOM 723 N N . GLU A 1 92 ? -16.751 5.636 27.482 1.00 77.19 92 GLU A N 1
ATOM 724 C CA . GLU A 1 92 ? -16.677 4.503 26.547 1.00 77.19 92 GLU A CA 1
ATOM 725 C C . GLU A 1 92 ? -17.093 4.916 25.131 1.00 77.19 92 GLU A C 1
ATOM 727 O O . GLU A 1 92 ? -16.397 4.599 24.163 1.00 77.19 92 GLU A O 1
ATOM 732 N N . LEU A 1 93 ? -18.162 5.708 25.012 1.00 77.50 93 LEU A N 1
ATOM 733 C CA . LEU A 1 93 ? -18.611 6.269 23.734 1.00 77.50 93 LEU A CA 1
ATOM 734 C C . LEU A 1 93 ? -17.581 7.246 23.149 1.00 77.50 93 LEU A C 1
ATOM 736 O O . LEU A 1 93 ? -17.302 7.217 21.947 1.00 77.50 93 LEU A O 1
ATOM 740 N N . SER A 1 94 ? -16.951 8.065 23.994 1.00 76.50 94 SER A N 1
ATOM 741 C CA . SER A 1 94 ? -15.863 8.963 23.586 1.00 76.50 94 SER A CA 1
ATOM 742 C C . SER A 1 94 ? -14.631 8.181 23.133 1.00 76.50 94 SER A C 1
ATOM 744 O O . SER A 1 94 ? -14.005 8.535 22.135 1.00 76.50 94 SER A O 1
ATOM 746 N N . LYS A 1 95 ? -14.303 7.070 23.805 1.00 82.19 95 LYS A N 1
ATOM 747 C CA . LYS A 1 95 ? -13.202 6.186 23.404 1.00 82.19 95 LYS A CA 1
ATOM 748 C C . LYS A 1 95 ? -13.458 5.552 22.035 1.00 82.19 95 LYS A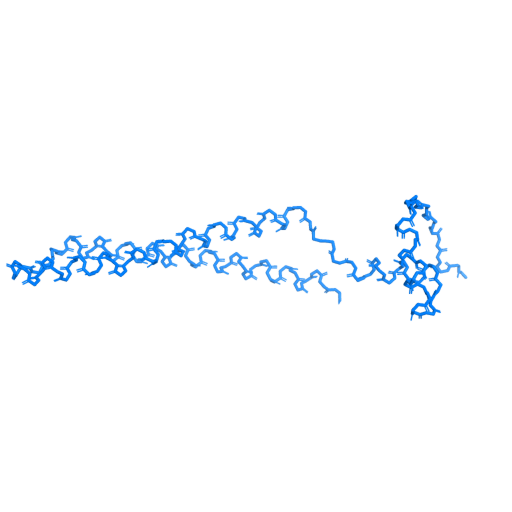 C 1
ATOM 750 O O . LYS A 1 95 ? -12.566 5.587 21.189 1.00 82.19 95 LYS A O 1
ATOM 755 N N . MET A 1 96 ? -14.668 5.048 21.786 1.00 81.25 96 MET A N 1
ATOM 756 C CA . MET A 1 96 ? -15.071 4.552 20.463 1.00 81.25 96 MET A CA 1
ATOM 757 C C . MET A 1 96 ? -15.005 5.643 19.392 1.00 81.25 96 MET A C 1
ATOM 759 O O . MET A 1 96 ? -14.451 5.422 18.318 1.00 81.25 96 MET A O 1
ATOM 763 N N . THR A 1 97 ? -15.510 6.840 19.693 1.00 81.06 97 THR A N 1
ATOM 764 C CA . THR A 1 97 ? -15.488 7.980 18.763 1.00 81.06 97 THR A CA 1
ATOM 765 C C . THR A 1 97 ? -14.055 8.369 18.392 1.00 81.06 97 THR A C 1
ATOM 767 O O . THR A 1 97 ? -13.751 8.590 17.219 1.00 81.06 97 THR A O 1
ATOM 770 N N . ASN A 1 98 ? -13.141 8.363 19.365 1.00 85.19 98 ASN A N 1
ATOM 771 C CA . ASN A 1 98 ? -11.720 8.613 19.127 1.00 85.19 98 ASN A CA 1
ATOM 772 C C . ASN A 1 98 ? -11.074 7.518 18.267 1.00 85.19 98 ASN A C 1
ATOM 774 O O . ASN A 1 98 ? -10.298 7.833 17.367 1.00 85.19 98 ASN A O 1
ATOM 778 N N . GLN A 1 99 ? -11.422 6.245 18.481 1.00 85.00 99 GLN A N 1
ATOM 779 C CA . GLN A 1 99 ? -10.946 5.142 17.637 1.00 85.00 99 GLN A CA 1
ATOM 780 C C . GLN A 1 99 ? -11.429 5.279 16.185 1.00 85.00 99 GLN A C 1
ATOM 782 O O . GLN A 1 99 ? -10.639 5.106 15.260 1.00 85.00 99 GLN A O 1
ATOM 787 N N . ILE A 1 100 ? -12.696 5.652 15.974 1.00 84.38 100 ILE A N 1
ATOM 788 C CA . ILE A 1 100 ? -13.258 5.920 14.639 1.00 84.38 100 ILE A CA 1
ATOM 789 C C . ILE A 1 100 ? -12.549 7.102 13.969 1.00 84.38 100 ILE A C 1
ATOM 791 O O . ILE A 1 100 ? -12.187 7.023 12.795 1.00 84.38 100 ILE A O 1
ATOM 795 N N . SER A 1 101 ? -12.308 8.184 14.711 1.00 83.88 101 SER A N 1
ATOM 796 C CA . SER A 1 101 ? -11.598 9.362 14.203 1.00 83.88 101 SER A CA 1
ATOM 797 C C . SER A 1 101 ? -10.155 9.038 13.795 1.00 83.88 101 SER A C 1
ATOM 799 O O . SER A 1 101 ? -9.711 9.434 12.714 1.00 83.88 101 SER A O 1
ATOM 801 N N . ASN A 1 10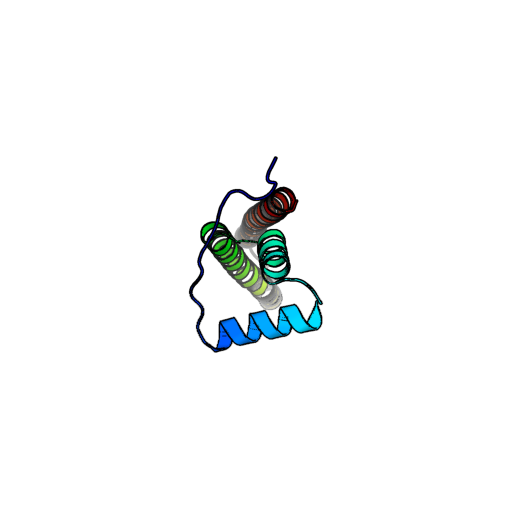2 ? -9.442 8.256 14.611 1.00 87.94 102 ASN A N 1
ATOM 802 C CA . ASN A 1 102 ? -8.082 7.814 14.307 1.00 87.94 102 ASN A CA 1
ATOM 803 C C . ASN A 1 102 ? -8.042 6.928 13.061 1.00 87.94 102 ASN A C 1
ATOM 805 O O . ASN A 1 102 ? -7.246 7.194 12.163 1.00 87.94 102 ASN A O 1
ATOM 809 N N . LEU A 1 103 ? -8.954 5.959 12.944 1.00 83.75 103 LEU A N 1
ATOM 810 C CA . LEU A 1 103 ? -9.043 5.120 11.748 1.00 83.75 103 LEU A CA 1
ATOM 811 C C . LEU A 1 103 ? -9.336 5.919 10.486 1.00 83.75 103 LEU A C 1
ATOM 813 O O . LEU A 1 103 ? -8.718 5.693 9.448 1.00 83.75 103 LEU A O 1
ATOM 817 N N . ARG A 1 104 ? -10.239 6.899 10.565 1.00 83.12 104 ARG A N 1
ATOM 818 C CA . ARG A 1 104 ? -10.497 7.803 9.444 1.00 83.12 104 ARG A CA 1
ATOM 819 C C . ARG A 1 104 ? -9.228 8.561 9.040 1.00 83.12 104 ARG A C 1
ATOM 821 O O . ARG A 1 104 ? -8.958 8.692 7.849 1.00 83.12 104 ARG A O 1
ATOM 828 N N . ARG A 1 105 ? -8.450 9.059 10.007 1.00 84.62 105 ARG A N 1
ATOM 829 C CA . ARG A 1 105 ? -7.200 9.788 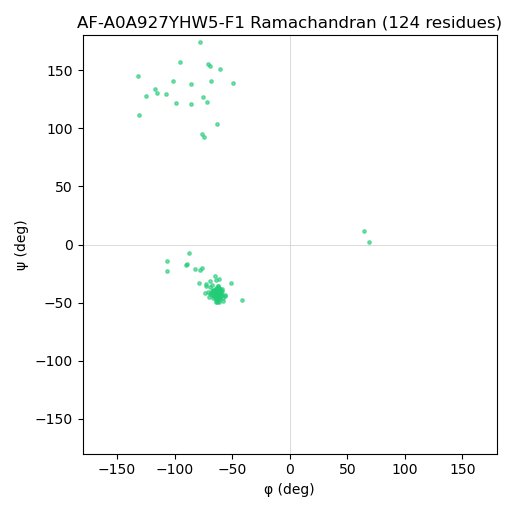9.742 1.00 84.62 105 ARG A CA 1
ATOM 830 C C . ARG A 1 105 ? -6.141 8.889 9.105 1.00 84.62 105 ARG A C 1
ATOM 832 O O . ARG A 1 105 ? -5.509 9.307 8.141 1.00 84.62 105 ARG A O 1
ATOM 839 N N . GLU A 1 106 ? -5.959 7.675 9.613 1.00 86.94 106 GLU A N 1
ATOM 840 C CA . GLU A 1 106 ? -5.056 6.685 9.015 1.00 86.94 106 GLU A CA 1
ATOM 841 C C . GLU A 1 106 ? -5.496 6.334 7.583 1.00 86.94 106 GLU A C 1
ATOM 843 O O . GLU A 1 106 ? -4.664 6.253 6.680 1.00 86.94 106 GLU A O 1
ATOM 848 N N . GLY A 1 107 ? -6.807 6.215 7.348 1.00 83.62 107 GLY A N 1
ATOM 849 C CA . GLY A 1 107 ? -7.366 5.902 6.034 1.00 83.62 107 GLY A CA 1
ATOM 850 C C . GLY A 1 107 ? -7.112 7.012 5.021 1.00 83.62 107 GLY A C 1
ATOM 851 O O . GLY A 1 107 ? -6.744 6.732 3.882 1.00 83.62 107 GLY A O 1
ATOM 852 N N . GLU A 1 108 ? -7.224 8.270 5.450 1.00 83.06 108 GLU A N 1
ATOM 853 C CA . GLU A 1 108 ? -6.896 9.431 4.622 1.00 83.06 108 GLU A CA 1
ATOM 854 C C . GLU A 1 108 ? -5.413 9.439 4.222 1.00 83.06 108 GLU A C 1
ATOM 856 O O . GLU A 1 108 ? -5.093 9.706 3.068 1.00 83.06 108 GLU A O 1
ATOM 861 N N . VAL A 1 109 ? -4.497 9.085 5.134 1.00 85.88 109 VAL A N 1
ATOM 862 C CA . VAL A 1 109 ? -3.061 8.991 4.812 1.00 85.88 109 VAL A CA 1
ATOM 863 C C . VAL A 1 109 ? -2.817 7.951 3.719 1.00 85.88 109 VAL A C 1
ATOM 865 O O . VAL A 1 109 ? -2.128 8.238 2.741 1.00 85.88 109 VAL A O 1
ATOM 868 N N . ILE A 1 110 ? -3.415 6.764 3.842 1.00 84.62 110 ILE A N 1
ATOM 869 C CA . ILE A 1 110 ? -3.287 5.704 2.831 1.00 84.62 110 ILE A CA 1
ATOM 870 C C . ILE A 1 110 ? -3.885 6.149 1.496 1.00 84.62 110 ILE A C 1
ATOM 872 O O . ILE A 1 110 ? -3.266 5.961 0.449 1.00 84.62 110 ILE A O 1
ATOM 876 N N . TRP A 1 111 ? -5.061 6.776 1.521 1.00 82.38 111 TRP A N 1
ATOM 877 C CA . TRP A 1 111 ? -5.708 7.305 0.325 1.00 82.38 111 TRP A CA 1
ATOM 878 C C . TRP A 1 111 ? -4.824 8.319 -0.411 1.00 82.38 111 TRP A C 1
ATOM 880 O O . TRP A 1 111 ? -4.650 8.217 -1.628 1.00 82.38 111 TRP A O 1
ATOM 890 N N . GLN A 1 112 ? -4.212 9.259 0.316 1.00 83.31 112 GLN A N 1
ATOM 891 C CA . GLN A 1 112 ? -3.294 10.241 -0.263 1.00 83.31 112 GLN A CA 1
ATOM 892 C C . GLN A 1 112 ? -2.054 9.575 -0.871 1.00 83.31 112 GLN A C 1
ATOM 894 O O . GLN A 1 112 ? -1.672 9.930 -1.985 1.00 83.31 112 GLN A O 1
ATOM 899 N N . LEU A 1 113 ? -1.471 8.576 -0.198 1.00 85.38 113 LEU A N 1
ATOM 900 C CA . LEU A 1 113 ? -0.325 7.823 -0.722 1.00 85.38 113 LEU A CA 1
ATOM 901 C C . LEU A 1 113 ? -0.681 7.079 -2.016 1.00 85.38 113 LEU A C 1
ATOM 903 O O . LEU A 1 113 ? 0.010 7.231 -3.019 1.00 85.38 113 LEU A O 1
ATOM 907 N N . ILE A 1 114 ? -1.801 6.349 -2.043 1.00 83.44 114 ILE A N 1
ATOM 908 C CA . ILE A 1 114 ? -2.278 5.659 -3.254 1.00 83.44 114 ILE A CA 1
ATOM 909 C C . ILE A 1 114 ? -2.502 6.664 -4.392 1.00 83.44 114 ILE A C 1
ATOM 911 O O . ILE A 1 114 ? -2.101 6.42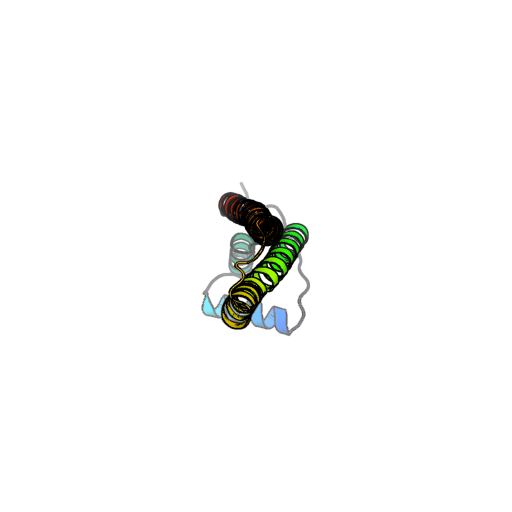3 -5.534 1.00 83.44 114 ILE A O 1
ATOM 915 N N . ARG A 1 115 ? -3.110 7.818 -4.094 1.00 81.56 115 ARG A N 1
ATOM 916 C CA . ARG A 1 115 ? -3.353 8.876 -5.080 1.00 81.56 115 ARG A CA 1
ATOM 917 C C . ARG A 1 115 ? -2.051 9.450 -5.645 1.00 81.56 115 ARG A C 1
ATOM 919 O O . ARG A 1 115 ? -1.976 9.673 -6.855 1.00 81.56 115 ARG A O 1
ATOM 926 N N . GLN A 1 116 ? -1.038 9.664 -4.805 1.00 80.56 116 GLN A N 1
ATOM 927 C CA . GLN A 1 116 ? 0.289 10.120 -5.228 1.00 80.56 116 GLN A CA 1
ATOM 928 C C . GLN A 1 116 ? 0.973 9.086 -6.126 1.00 80.56 116 GLN A C 1
ATOM 930 O O . GLN A 1 116 ? 1.391 9.449 -7.225 1.00 80.56 116 GLN A O 1
ATOM 935 N N . SER A 1 117 ? 0.986 7.806 -5.740 1.00 80.44 117 SER A N 1
ATOM 936 C CA . SER A 1 117 ? 1.587 6.736 -6.549 1.00 80.44 117 SER A CA 1
ATOM 937 C C . SER A 1 117 ? 0.900 6.581 -7.914 1.00 80.44 117 SER A C 1
ATOM 939 O O . SER A 1 117 ? 1.567 6.429 -8.937 1.00 80.44 117 SER A O 1
ATOM 941 N N . ILE A 1 118 ? -0.436 6.673 -7.977 1.00 77.69 118 ILE A N 1
ATOM 942 C CA . ILE A 1 118 ? -1.176 6.651 -9.253 1.00 77.69 118 ILE A CA 1
ATOM 943 C C . ILE A 1 118 ? -0.827 7.876 -10.109 1.00 77.69 118 ILE A C 1
ATOM 945 O O . ILE A 1 118 ? -0.651 7.752 -11.321 1.00 77.69 118 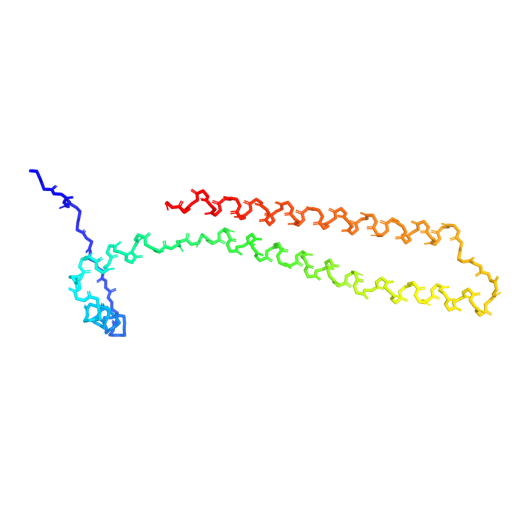ILE A O 1
ATOM 949 N N . SER A 1 119 ? -0.722 9.060 -9.498 1.00 75.31 119 SER A N 1
ATOM 950 C CA . SER A 1 119 ? -0.347 10.287 -10.204 1.00 75.31 119 SER A CA 1
ATOM 951 C C . SER A 1 119 ? 1.069 10.199 -10.773 1.00 75.31 119 SER A C 1
ATOM 953 O O . SER A 1 119 ? 1.253 10.447 -11.961 1.00 75.31 119 SER A O 1
ATOM 955 N N . GLN A 1 120 ? 2.055 9.787 -9.973 1.00 74.38 120 GLN A N 1
ATOM 956 C CA . GLN A 1 120 ? 3.440 9.597 -10.419 1.00 74.38 120 GLN A CA 1
ATOM 957 C C . GLN A 1 120 ? 3.519 8.620 -11.597 1.00 74.38 120 GLN A C 1
ATOM 959 O O . GLN A 1 120 ? 4.155 8.920 -12.605 1.00 74.38 120 GLN A O 1
ATOM 964 N N . ARG A 1 121 ? 2.777 7.507 -11.542 1.00 66.00 121 ARG A N 1
ATOM 965 C CA . ARG A 1 121 ? 2.693 6.545 -12.653 1.00 66.00 121 ARG A CA 1
ATOM 966 C C . ARG A 1 121 ? 2.108 7.140 -13.931 1.00 66.00 121 ARG A C 1
ATOM 968 O O . ARG A 1 121 ? 2.606 6.828 -15.004 1.00 66.00 121 ARG A O 1
ATOM 975 N N . LYS A 1 122 ? 1.107 8.024 -13.844 1.00 60.19 122 LYS A N 1
ATOM 976 C CA . LYS A 1 122 ? 0.580 8.742 -15.022 1.00 60.19 122 LYS A CA 1
ATOM 977 C C . LYS A 1 122 ? 1.608 9.675 -15.663 1.00 60.19 122 LYS A C 1
ATOM 979 O O . LYS A 1 122 ? 1.546 9.876 -16.864 1.00 60.19 122 LYS A O 1
ATOM 984 N N . HIS A 1 123 ? 2.528 10.240 -14.879 1.00 57.88 123 HIS A N 1
ATOM 985 C CA . HIS A 1 123 ? 3.584 11.119 -15.395 1.00 57.88 123 HIS A CA 1
ATOM 986 C C . HIS A 1 123 ? 4.776 10.331 -15.963 1.00 57.88 123 HIS A C 1
ATOM 988 O O . HIS A 1 123 ? 5.534 10.871 -16.761 1.00 57.88 123 HIS A O 1
ATOM 994 N N . MET A 1 124 ? 4.939 9.063 -15.568 1.00 52.31 124 MET A N 1
ATOM 995 C CA . MET A 1 124 ? 5.945 8.145 -16.118 1.00 52.31 124 MET A CA 1
ATOM 996 C C . MET A 1 124 ? 5.470 7.370 -17.358 1.00 52.31 124 MET A C 1
ATOM 998 O O . MET A 1 124 ? 6.277 6.688 -17.985 1.00 52.31 124 MET A O 1
ATOM 1002 N N . GLN A 1 125 ? 4.190 7.465 -17.729 1.00 43.50 125 GLN A N 1
ATOM 1003 C CA . GLN A 1 125 ? 3.686 6.940 -19.000 1.00 43.50 125 GLN A CA 1
ATOM 1004 C C . GLN A 1 125 ? 3.891 7.996 -20.107 1.00 43.50 125 GLN A C 1
ATOM 1006 O O . GLN A 1 125 ? 3.391 9.110 -19.943 1.00 43.50 125 GLN A O 1
ATOM 1011 N N . PRO A 1 126 ? 4.645 7.695 -21.185 1.00 48.62 126 PRO A N 1
ATOM 1012 C CA . PRO A 1 126 ? 4.794 8.587 -22.336 1.00 48.62 126 PRO A CA 1
ATOM 1013 C C . PRO A 1 126 ? 3.534 8.672 -23.207 1.00 48.62 126 PRO A C 1
ATOM 1015 O O . PRO A 1 126 ? 2.750 7.694 -23.233 1.00 48.62 126 PRO A O 1
#

Mean predicted aligned error: 12.82 Å

Foldseek 3Di:
DDPDDDDDDDDDDPVRVVVLVVQCVVVVDDSVVSVVVCVLPDPPQDPVLVVLVVVLVVLVVVLVVLVVCLVVLVVVQVVVCVVPVDHDDPVSVVVSVVSVVVSVVSVVVSVVSVVVSVVVVVVVRD

Radius of gyration: 27.51 Å; Cα contacts (8 Å, |Δi|>4): 30; chains: 1; bounding box: 56×32×74 Å

Sequence (126 aa):
MRKRTHQIKIWMNDEEYALLLDKMQRSGQTRQNVMISALKEATITTEEEISELKRSNSLMADLLKQLRGMPTNINQVAHMANATGQIASINELSKMTNQISNLRREGEVIWQLIRQSISQRKHMQP

Secondary structure (DSSP, 8-state):
--S----------HHHHHHHHHHHHHHT--HHHHHHHHHHH-----HHHHHHHHHHHHHHHHHHHHHHHHHHHHHHHHHHHHHHSPPPPHHHHHHHHHHHHHHHHHHHHHHHHHHHHHHHHHHH--

Nearest PDB structures (foldseek):
  3okq-assembly1_A-2  TM=8.143E-01  e=7.003E-01  Saccharomyces cerevisiae